Protein AF-A0A535P1A6-F1 (afdb_monomer)

Sequence (48 aa):
MTHHHGVGQARSRWIADEMGGWMRVWRAVKEGIDREGILNPRAVGGSR

Mean predicted aligned error: 3.14 Å

Solvent-accessible surface area (backbone atoms only — not comparable to full-atom values): 3002 Å² total; per-residue (Å²): 144,63,92,81,83,61,51,48,55,91,42,17,90,53,46,53,74,76,46,44,80,53,45,58,56,53,49,53,53,44,50,74,75,39,75,85,52,76,77,62,38,42,34,73,61,41,90,104

Radius of gyration: 10.67 Å; Cα contacts (8 Å, |Δi|>4): 33; chains: 1; bounding box: 26×22×22 Å

Foldseek 3Di:
DDDPPACQLVNLVCLCVVCPPCVVVVVVVCCVPCVVCPPRQRTNNRDD

Structure (mmCIF, N/CA/C/O backbone):
data_AF-A0A535P1A6-F1
#
_entry.id   AF-A0A535P1A6-F1
#
loop_
_atom_site.group_PDB
_atom_site.id
_atom_site.type_symbol
_atom_site.label_atom_id
_atom_site.label_alt_id
_atom_site.label_comp_id
_atom_site.label_asym_id
_atom_site.label_entity_id
_atom_site.label_seq_id
_atom_site.pdbx_PDB_ins_code
_atom_site.Cartn_x
_atom_site.Cartn_y
_atom_site.Cartn_z
_atom_site.occupancy
_atom_site.B_iso_or_equiv
_atom_site.auth_seq_id
_atom_site.auth_comp_id
_atom_site.auth_asym_id
_atom_site.auth_atom_id
_atom_site.pdbx_PDB_model_num
ATOM 1 N N . MET A 1 1 ? 9.893 -1.195 -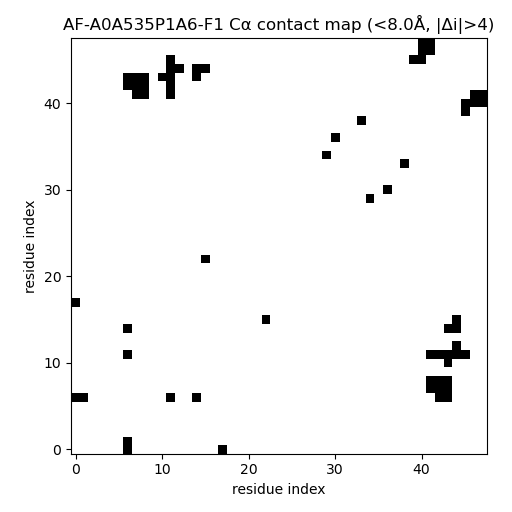8.793 1.00 72.62 1 MET A N 1
ATOM 2 C CA . MET A 1 1 ? 8.949 -0.275 -9.482 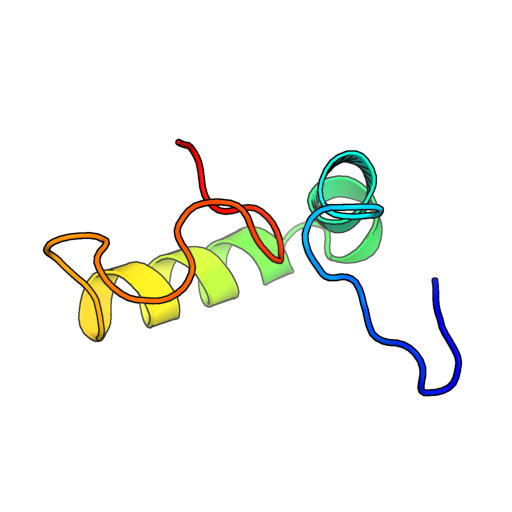1.00 72.62 1 MET A CA 1
ATOM 3 C C . MET A 1 1 ? 9.183 1.251 -9.332 1.00 72.62 1 MET A C 1
ATOM 5 O O . MET A 1 1 ? 8.875 1.963 -10.286 1.00 72.62 1 MET A O 1
ATOM 9 N N . THR A 1 2 ? 9.678 1.811 -8.212 1.00 86.31 2 THR A N 1
ATOM 10 C CA . THR A 1 2 ? 9.983 3.267 -8.083 1.00 86.31 2 THR A CA 1
ATOM 11 C C . THR A 1 2 ? 11.228 3.511 -7.233 1.00 86.31 2 THR A C 1
ATOM 13 O O . THR A 1 2 ? 11.433 2.749 -6.298 1.00 86.31 2 THR A O 1
ATOM 16 N N . HIS A 1 3 ? 11.989 4.583 -7.481 1.00 90.00 3 HIS A N 1
ATOM 17 C CA . HIS A 1 3 ? 13.120 4.963 -6.621 1.00 90.00 3 HIS A CA 1
ATOM 18 C C . HIS A 1 3 ? 12.632 5.584 -5.299 1.00 90.00 3 HIS A C 1
ATOM 20 O O . HIS A 1 3 ? 12.814 4.994 -4.245 1.00 90.00 3 HIS A O 1
ATOM 26 N N . HIS A 1 4 ? 11.969 6.741 -5.349 1.00 95.56 4 HIS A N 1
ATOM 27 C CA . HIS A 1 4 ? 11.485 7.439 -4.145 1.00 95.56 4 HIS A CA 1
ATOM 28 C C . HIS A 1 4 ? 10.065 8.005 -4.293 1.00 95.56 4 HIS A C 1
ATOM 30 O O . HIS A 1 4 ? 9.466 8.444 -3.320 1.00 95.56 4 HIS A O 1
ATOM 36 N N . HIS A 1 5 ? 9.497 7.974 -5.502 1.00 94.38 5 HIS A N 1
ATOM 37 C CA . HIS A 1 5 ? 8.166 8.526 -5.769 1.00 94.38 5 HIS A CA 1
ATOM 38 C C . HIS A 1 5 ? 7.018 7.710 -5.152 1.00 94.38 5 HIS A C 1
ATOM 40 O O . HIS A 1 5 ? 5.905 8.213 -5.037 1.00 94.38 5 HIS A O 1
ATOM 46 N N . GLY A 1 6 ? 7.279 6.459 -4.762 1.00 92.19 6 GLY A N 1
ATOM 47 C CA . GLY A 1 6 ? 6.276 5.571 -4.186 1.00 92.19 6 GLY A CA 1
ATOM 48 C C . GLY A 1 6 ? 5.243 5.069 -5.200 1.00 92.19 6 GLY A C 1
ATOM 49 O O . GLY A 1 6 ? 5.207 5.459 -6.365 1.00 92.19 6 GLY A O 1
ATOM 50 N N . VAL A 1 7 ? 4.392 4.147 -4.751 1.00 93.69 7 VAL A N 1
ATOM 51 C CA . VAL A 1 7 ? 3.398 3.477 -5.609 1.00 93.69 7 VAL A CA 1
ATOM 52 C C . VAL A 1 7 ? 2.144 4.342 -5.785 1.00 93.69 7 VAL A C 1
ATOM 54 O O . VAL A 1 7 ? 1.675 4.535 -6.910 1.00 93.69 7 VAL A O 1
ATOM 57 N N . GLY A 1 8 ? 1.604 4.865 -4.674 1.00 92.69 8 GLY A N 1
ATOM 58 C CA . GLY A 1 8 ? 0.343 5.613 -4.653 1.00 92.69 8 GLY A CA 1
ATOM 59 C C . GLY A 1 8 ? -0.801 4.854 -5.337 1.00 92.69 8 GLY A C 1
ATOM 60 O O . GLY A 1 8 ? -0.756 3.634 -5.471 1.00 92.69 8 GLY A O 1
ATOM 61 N N . GLN A 1 9 ? -1.824 5.566 -5.810 1.00 93.50 9 GLN A N 1
ATOM 62 C CA . GLN A 1 9 ? -2.879 4.970 -6.646 1.00 93.50 9 GLN A CA 1
ATOM 63 C C . GLN A 1 9 ? -2.375 4.675 -8.066 1.00 93.50 9 GLN A C 1
ATOM 65 O O . GLN A 1 9 ? -2.663 3.622 -8.628 1.00 93.50 9 GLN A O 1
ATOM 70 N N . ALA A 1 10 ? -1.548 5.573 -8.614 1.00 93.69 10 ALA A N 1
ATOM 71 C CA . ALA A 1 10 ? -1.085 5.543 -10.001 1.00 93.69 10 ALA A CA 1
ATOM 72 C C . ALA A 1 10 ? -0.406 4.226 -10.399 1.00 93.69 10 ALA A C 1
ATOM 74 O O . ALA A 1 10 ? -0.513 3.803 -11.549 1.00 93.69 10 ALA A O 1
ATOM 75 N N . ARG A 1 11 ? 0.289 3.574 -9.458 1.00 92.88 11 ARG A N 1
ATOM 76 C CA . ARG A 1 11 ? 0.976 2.302 -9.706 1.00 92.88 11 ARG A CA 1
ATOM 77 C C . ARG A 1 11 ? 0.408 1.118 -8.929 1.00 92.88 11 ARG A C 1
ATOM 79 O O . ARG A 1 11 ? 0.992 0.040 -8.959 1.00 92.88 11 ARG A O 1
ATOM 86 N N . SER A 1 12 ? -0.744 1.283 -8.277 1.00 92.12 12 SER A N 1
ATOM 87 C CA . SER A 1 12 ? -1.352 0.227 -7.454 1.00 92.12 12 SER A CA 1
ATOM 88 C C . SER A 1 12 ? -1.659 -1.050 -8.230 1.00 92.12 12 SER A C 1
ATOM 90 O O . SER A 1 12 ? -1.534 -2.133 -7.675 1.00 92.12 12 SER A O 1
ATOM 92 N N . ARG A 1 13 ? -1.993 -0.952 -9.522 1.00 90.88 13 ARG A N 1
ATOM 93 C CA . ARG A 1 13 ? -2.359 -2.124 -10.334 1.00 90.88 13 ARG A CA 1
ATOM 94 C C . ARG A 1 13 ? -1.243 -3.157 -10.522 1.00 90.88 13 ARG A C 1
ATOM 96 O O . ARG A 1 13 ? -1.548 -4.301 -10.807 1.00 90.88 13 ARG A O 1
ATOM 103 N N . TRP A 1 14 ? 0.021 -2.762 -10.367 1.00 92.62 14 TRP A N 1
ATOM 104 C CA . TRP A 1 14 ? 1.175 -3.643 -10.590 1.00 92.62 14 TRP A CA 1
ATOM 105 C C . TRP A 1 14 ? 1.788 -4.171 -9.291 1.00 92.62 14 TRP A C 1
ATOM 107 O O . TRP A 1 14 ? 2.622 -5.068 -9.317 1.00 92.62 14 TRP A O 1
ATOM 117 N N . ILE A 1 15 ? 1.409 -3.608 -8.137 1.00 93.50 15 ILE A N 1
ATOM 118 C CA . ILE A 1 15 ? 2.121 -3.887 -6.886 1.00 93.50 15 ILE A CA 1
ATOM 119 C C . ILE A 1 15 ? 1.919 -5.325 -6.398 1.00 93.50 15 ILE A C 1
ATOM 121 O O . ILE A 1 15 ? 2.798 -5.867 -5.737 1.00 93.50 15 ILE A O 1
ATOM 125 N N . ALA A 1 16 ? 0.793 -5.955 -6.748 1.00 92.62 16 ALA A N 1
ATOM 126 C CA . ALA A 1 16 ? 0.522 -7.342 -6.388 1.00 92.62 16 ALA A CA 1
ATOM 127 C C . ALA A 1 16 ? 1.503 -8.309 -7.068 1.00 92.62 16 ALA A C 1
ATOM 129 O O . ALA A 1 16 ? 2.021 -9.201 -6.399 1.00 92.62 16 ALA A O 1
ATOM 130 N N . ASP A 1 17 ? 1.800 -8.089 -8.349 1.00 95.12 17 ASP A N 1
ATOM 131 C CA . ASP A 1 17 ? 2.744 -8.914 -9.107 1.00 95.12 17 ASP A CA 1
ATOM 132 C C . ASP A 1 17 ? 4.178 -8.699 -8.606 1.00 95.12 17 ASP A C 1
ATOM 134 O O . ASP A 1 17 ? 4.909 -9.659 -8.378 1.00 95.12 17 ASP A O 1
ATOM 138 N N . GLU A 1 18 ? 4.555 -7.444 -8.341 1.00 94.81 18 GLU A N 1
ATOM 139 C CA . GLU A 1 18 ? 5.889 -7.084 -7.837 1.00 94.81 18 GLU A CA 1
ATOM 140 C C . GLU A 1 18 ? 6.158 -7.631 -6.424 1.00 94.81 18 GLU A C 1
ATOM 142 O O . GLU A 1 18 ? 7.268 -8.063 -6.1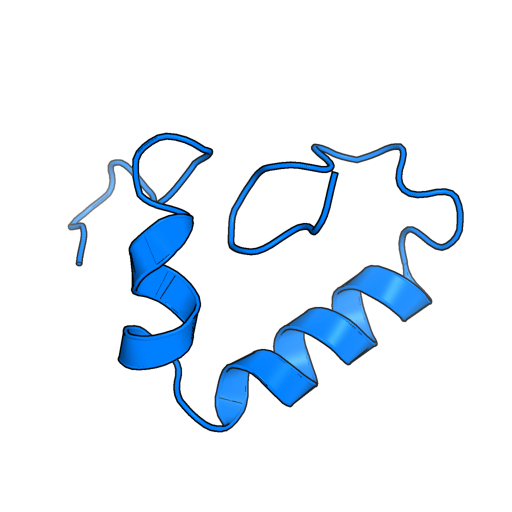20 1.00 94.81 18 GLU A O 1
ATOM 147 N N . MET A 1 19 ? 5.158 -7.597 -5.536 1.00 94.44 19 MET A N 1
ATOM 148 C CA . MET A 1 19 ? 5.293 -8.106 -4.165 1.00 94.44 19 MET A CA 1
ATOM 149 C C . MET A 1 19 ? 5.124 -9.627 -4.082 1.00 94.44 19 MET A C 1
ATOM 151 O O . MET A 1 19 ? 5.583 -10.250 -3.119 1.00 94.44 19 MET A O 1
ATOM 155 N N . GLY A 1 20 ? 4.429 -10.235 -5.045 1.00 95.50 20 GLY A N 1
ATOM 156 C CA . GLY A 1 20 ? 4.082 -11.650 -5.023 1.00 95.50 20 GLY A CA 1
ATOM 157 C C . GLY A 1 20 ? 3.426 -12.060 -3.699 1.00 95.50 20 GLY A C 1
ATOM 158 O O . GLY A 1 20 ? 2.500 -11.414 -3.199 1.00 95.50 20 GLY A O 1
ATOM 159 N N . GLY A 1 21 ? 3.941 -13.126 -3.080 1.00 95.81 21 GLY A N 1
ATOM 160 C CA . GLY A 1 21 ? 3.420 -13.658 -1.815 1.00 95.81 21 GLY A CA 1
ATOM 161 C C . GLY A 1 21 ? 3.381 -12.646 -0.659 1.00 95.81 21 GLY A C 1
ATOM 162 O O . GLY A 1 21 ? 2.504 -12.740 0.205 1.00 95.81 21 GLY A O 1
ATOM 163 N N . TRP A 1 22 ? 4.248 -11.627 -0.667 1.00 96.19 22 TRP A N 1
ATOM 164 C CA . TRP A 1 22 ? 4.268 -10.580 0.362 1.00 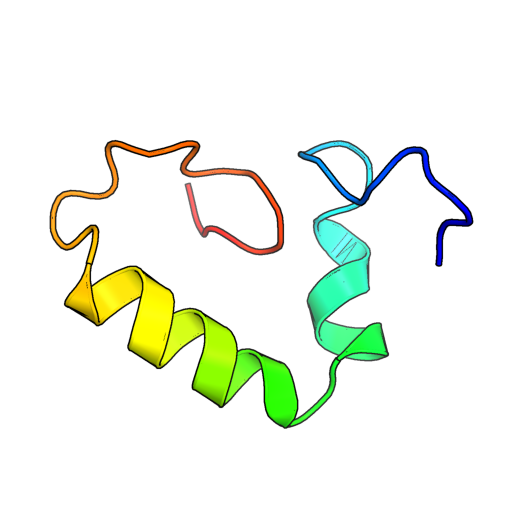96.19 22 TRP A CA 1
ATOM 165 C C . TRP A 1 22 ? 3.001 -9.729 0.388 1.00 96.19 22 TRP A C 1
ATOM 167 O O . TRP A 1 22 ? 2.663 -9.163 1.430 1.00 96.19 22 TRP A O 1
ATOM 177 N N . MET A 1 23 ? 2.238 -9.694 -0.707 1.00 94.44 23 MET A N 1
ATOM 178 C CA . MET A 1 23 ? 0.965 -8.981 -0.750 1.00 94.44 23 MET A CA 1
ATOM 179 C C . MET A 1 23 ? -0.048 -9.531 0.275 1.00 94.44 23 MET A C 1
ATOM 181 O O . MET A 1 23 ? -0.915 -8.800 0.755 1.00 94.44 23 MET A O 1
ATOM 185 N N . ARG A 1 24 ? 0.081 -10.806 0.677 1.00 94.81 24 ARG A N 1
ATOM 186 C CA . ARG A 1 24 ? -0.707 -11.389 1.777 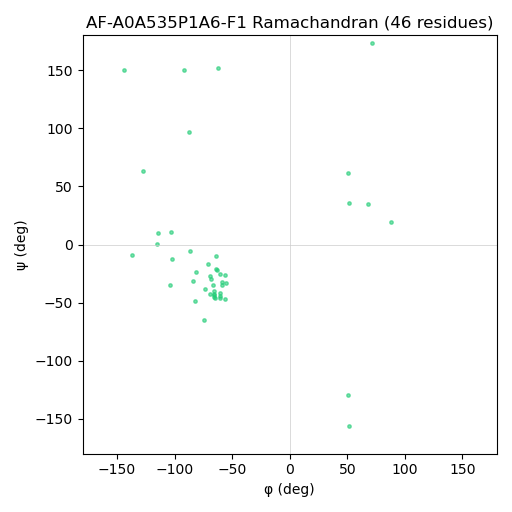1.00 94.81 24 ARG A CA 1
ATOM 187 C C . ARG A 1 24 ? -0.376 -10.744 3.123 1.00 94.81 24 ARG A C 1
ATOM 189 O O . ARG A 1 24 ? -1.292 -10.450 3.883 1.00 94.81 24 ARG A O 1
ATOM 196 N N . VAL A 1 25 ? 0.908 -10.527 3.406 1.00 95.94 25 VAL A N 1
ATOM 197 C CA . VAL A 1 25 ? 1.361 -9.904 4.659 1.00 95.94 25 VAL A CA 1
ATOM 198 C C . VAL A 1 25 ? 0.888 -8.456 4.718 1.00 95.94 25 VAL A C 1
ATOM 200 O O . VAL A 1 25 ? 0.316 -8.040 5.720 1.00 95.94 25 VAL A O 1
ATOM 203 N N . TRP A 1 26 ? 1.043 -7.713 3.620 1.00 94.50 26 TRP A N 1
ATOM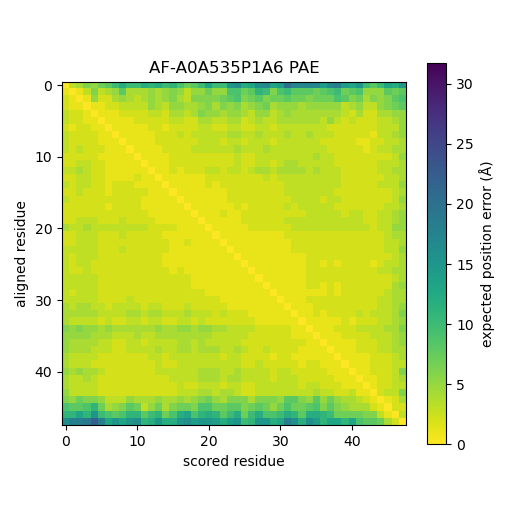 204 C CA . TRP A 1 26 ? 0.559 -6.336 3.528 1.00 94.50 26 TRP A CA 1
ATOM 205 C C . TRP A 1 26 ? -0.944 -6.216 3.812 1.00 94.50 26 TRP A C 1
ATOM 207 O O . TRP A 1 26 ? -1.338 -5.384 4.627 1.00 94.50 26 TRP A O 1
ATOM 217 N N . ARG A 1 27 ? -1.780 -7.076 3.210 1.00 92.38 27 ARG A N 1
ATOM 218 C CA . ARG A 1 27 ? -3.227 -7.093 3.492 1.00 92.38 27 ARG A CA 1
ATOM 219 C C . ARG A 1 27 ? -3.534 -7.396 4.956 1.00 92.38 27 ARG A C 1
ATOM 221 O O . ARG A 1 27 ? -4.319 -6.670 5.551 1.00 92.38 27 ARG A O 1
ATOM 228 N N . ALA A 1 28 ? -2.867 -8.385 5.553 1.00 94.94 28 ALA A N 1
ATOM 229 C CA . ALA A 1 28 ? -3.070 -8.725 6.962 1.00 94.94 28 ALA A CA 1
ATOM 230 C C . ALA A 1 28 ? -2.734 -7.550 7.900 1.00 94.94 28 ALA A C 1
ATOM 232 O O . ALA A 1 28 ? -3.484 -7.259 8.830 1.00 94.94 28 ALA A O 1
ATOM 233 N N . VAL A 1 29 ? -1.639 -6.832 7.631 1.00 95.00 29 VAL A N 1
ATOM 234 C CA . VAL A 1 29 ? -1.278 -5.619 8.384 1.00 95.00 29 VAL A CA 1
ATOM 235 C C . VAL A 1 29 ? -2.318 -4.519 8.170 1.00 95.00 29 VAL A C 1
ATOM 237 O O . VAL A 1 29 ? -2.765 -3.894 9.13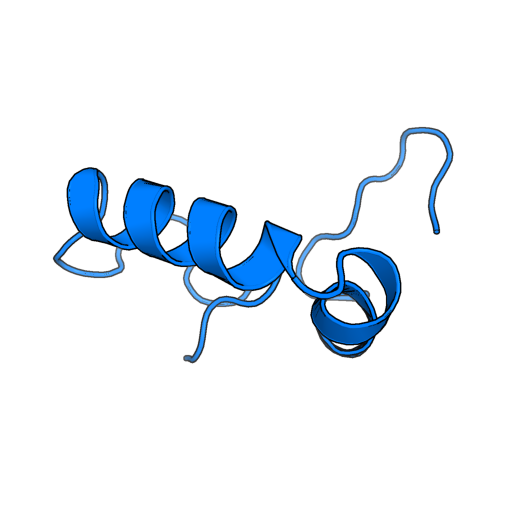2 1.00 95.00 29 VAL A O 1
ATOM 240 N N . LYS A 1 30 ? -2.731 -4.291 6.918 1.00 93.25 30 LYS A N 1
ATOM 241 C CA . LYS A 1 30 ? -3.712 -3.26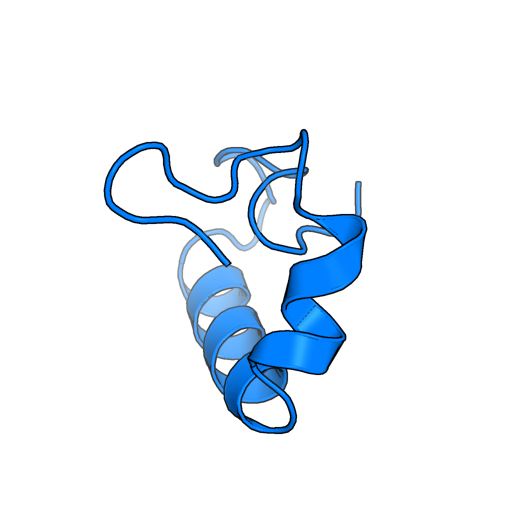1 6.569 1.00 93.25 30 LYS A CA 1
ATOM 242 C C . LYS A 1 30 ? -5.058 -3.497 7.256 1.00 93.25 30 LYS A C 1
ATOM 244 O O . LYS A 1 30 ? -5.600 -2.560 7.828 1.00 93.25 30 LYS A O 1
ATOM 249 N N . GLU A 1 31 ? -5.559 -4.727 7.239 1.00 92.50 31 GLU A N 1
ATOM 250 C CA . GLU A 1 31 ? -6.813 -5.128 7.891 1.00 92.50 31 GLU A CA 1
ATOM 251 C C . GLU A 1 31 ? -6.729 -5.049 9.421 1.00 92.50 31 GLU A C 1
ATOM 253 O O . GLU A 1 31 ? -7.710 -4.693 10.074 1.00 92.50 31 GLU A O 1
ATOM 258 N N . GLY A 1 32 ? -5.559 -5.342 10.000 1.00 95.19 32 GLY A N 1
ATOM 259 C CA . GLY A 1 32 ? -5.337 -5.243 11.444 1.00 95.19 32 GLY A CA 1
ATOM 260 C C . GLY A 1 32 ? -5.349 -3.807 11.975 1.00 95.19 32 GLY A C 1
ATOM 261 O O . GLY A 1 32 ? -5.726 -3.590 13.124 1.00 95.19 32 GLY A O 1
ATOM 262 N N . ILE A 1 33 ? -4.953 -2.831 11.152 1.00 95.12 33 ILE A N 1
ATOM 263 C CA . ILE A 1 33 ? -4.808 -1.424 11.563 1.00 95.12 33 ILE A CA 1
ATOM 264 C C . ILE A 1 33 ? -5.963 -0.548 11.059 1.00 95.12 33 ILE A C 1
ATOM 266 O O . ILE A 1 33 ? -6.369 0.383 11.748 1.00 95.12 33 ILE A O 1
ATOM 270 N N . ASP A 1 34 ? -6.503 -0.819 9.870 1.00 95.00 34 ASP A N 1
ATOM 271 C CA . ASP A 1 34 ? -7.534 -0.002 9.219 1.00 95.00 34 ASP A CA 1
ATOM 272 C C . ASP A 1 34 ? -8.737 -0.851 8.805 1.00 95.00 34 ASP A C 1
ATOM 274 O O . ASP A 1 34 ? -9.053 -1.004 7.623 1.00 95.00 34 ASP A O 1
ATOM 278 N N . ARG A 1 35 ? -9.407 -1.420 9.810 1.00 90.56 35 ARG A N 1
ATOM 279 C CA . ARG A 1 35 ? -10.567 -2.303 9.631 1.00 90.56 35 ARG A CA 1
ATOM 280 C C . ARG A 1 35 ? -11.722 -1.634 8.877 1.00 90.56 35 ARG A C 1
ATOM 282 O O . ARG A 1 35 ? -12.392 -2.288 8.087 1.00 90.56 35 ARG A O 1
ATOM 289 N N . GLU A 1 36 ? -11.910 -0.333 9.089 1.00 93.56 36 GLU A N 1
ATOM 290 C CA . GLU A 1 36 ? -12.973 0.462 8.458 1.00 93.56 36 GLU A CA 1
ATOM 291 C C . GLU A 1 36 ? -12.569 1.026 7.079 1.00 93.56 36 GLU A C 1
ATOM 293 O O . GLU A 1 36 ? -13.392 1.616 6.373 1.00 93.56 36 GLU A O 1
ATOM 298 N N . GLY A 1 37 ? -11.310 0.841 6.660 1.00 91.88 37 GLY A N 1
ATOM 299 C CA . GLY A 1 37 ? -10.825 1.232 5.334 1.00 91.88 37 GLY A CA 1
ATOM 300 C C . GLY A 1 37 ? -10.776 2.746 5.098 1.00 91.88 37 GLY A C 1
ATOM 301 O O . GLY A 1 37 ? -11.053 3.203 3.985 1.00 91.88 37 GLY A O 1
ATOM 302 N N . ILE A 1 38 ? -10.464 3.532 6.128 1.00 94.69 38 ILE A N 1
ATOM 303 C CA . ILE A 1 38 ? -10.458 5.003 6.087 1.00 94.69 38 ILE A CA 1
ATOM 304 C C . ILE A 1 38 ? -9.124 5.530 5.534 1.00 94.69 38 ILE A C 1
ATOM 306 O O . ILE A 1 38 ? -9.074 6.564 4.863 1.00 94.69 38 ILE A O 1
ATOM 310 N N . LEU A 1 39 ? -8.022 4.817 5.770 1.00 93.31 39 LEU A N 1
ATOM 311 C CA . LEU A 1 39 ? -6.676 5.290 5.452 1.00 93.31 39 LEU A CA 1
ATOM 312 C C . LEU A 1 39 ? -6.284 4.936 4.013 1.00 93.31 39 LEU A C 1
ATOM 314 O O . LEU A 1 39 ? -5.767 3.850 3.744 1.00 93.31 39 LEU A O 1
ATOM 318 N N . ASN A 1 40 ? -6.456 5.887 3.093 1.00 92.44 40 ASN A N 1
ATOM 319 C CA . ASN A 1 40 ? -6.008 5.789 1.697 1.00 92.44 40 ASN A CA 1
ATOM 320 C C . ASN A 1 40 ? -6.453 4.482 0.998 1.00 92.44 40 ASN A C 1
ATOM 322 O O . ASN A 1 40 ? -5.606 3.713 0.535 1.00 92.44 40 ASN A O 1
ATOM 326 N N . PRO A 1 41 ? -7.769 4.230 0.863 1.00 90.56 41 PRO A N 1
ATOM 327 C CA . PRO A 1 41 ? -8.320 2.916 0.504 1.00 90.56 41 PRO A CA 1
ATOM 328 C C . PRO A 1 41 ? -7.944 2.387 -0.888 1.00 90.56 41 PRO A C 1
ATOM 330 O O . PRO A 1 41 ? -8.220 1.230 -1.186 1.00 90.56 41 PRO A O 1
ATOM 333 N N . ARG A 1 42 ? -7.326 3.212 -1.743 1.00 90.56 42 ARG A N 1
ATOM 334 C CA . ARG A 1 42 ? -6.977 2.859 -3.132 1.00 90.56 42 ARG A CA 1
ATOM 335 C C . ARG A 1 42 ? -5.478 2.806 -3.415 1.00 90.56 42 ARG A C 1
ATOM 337 O O . ARG A 1 42 ? -5.073 2.639 -4.561 1.00 90.56 42 ARG A O 1
ATOM 344 N N . ALA A 1 43 ? -4.641 3.057 -2.413 1.00 92.94 43 ALA A N 1
ATOM 345 C CA . ALA A 1 43 ? -3.193 3.059 -2.585 1.00 92.94 43 ALA A CA 1
ATOM 346 C C . ALA A 1 43 ? -2.608 1.671 -2.291 1.00 92.94 43 ALA A C 1
ATOM 348 O O . ALA 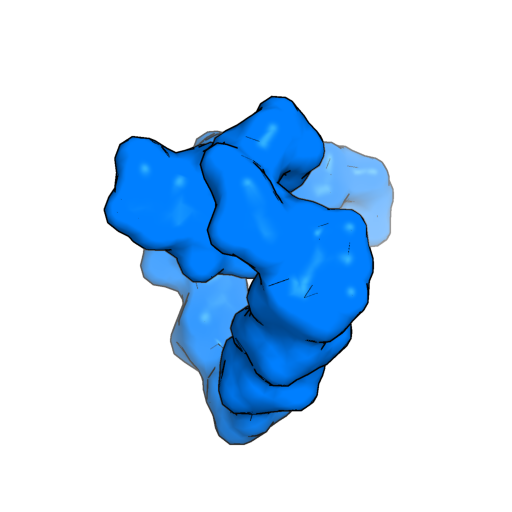A 1 43 ? -3.131 0.941 -1.451 1.00 92.94 43 ALA A O 1
ATOM 349 N N . VAL A 1 44 ? -1.498 1.328 -2.955 1.00 89.38 44 VAL A N 1
ATOM 350 C CA . VAL A 1 44 ? -0.664 0.144 -2.661 1.00 89.38 44 VAL A CA 1
ATOM 351 C C . VAL A 1 44 ? -1.485 -1.162 -2.592 1.00 89.38 44 VAL A C 1
ATOM 353 O O . VAL A 1 44 ? -1.233 -2.034 -1.771 1.00 89.38 44 VAL A O 1
ATOM 356 N N . GLY A 1 45 ? -2.515 -1.297 -3.434 1.00 78.75 45 GLY A N 1
ATOM 357 C CA . GLY A 1 45 ? -3.338 -2.512 -3.518 1.00 78.75 45 GLY A CA 1
ATOM 358 C C . GLY A 1 45 ? -4.534 -2.591 -2.559 1.00 78.75 45 GLY A C 1
ATOM 359 O O . GLY A 1 45 ? -5.049 -3.685 -2.327 1.00 78.75 45 GLY A O 1
ATOM 360 N N . GLY A 1 46 ? -4.985 -1.457 -2.013 1.00 75.75 46 GLY A N 1
ATOM 361 C CA . GLY A 1 46 ? -6.333 -1.342 -1.446 1.00 75.75 46 GLY A CA 1
ATOM 362 C C . GLY A 1 46 ? -7.431 -1.567 -2.503 1.00 75.75 46 GLY A C 1
ATOM 363 O O . GLY A 1 46 ? -7.204 -1.357 -3.694 1.00 75.75 46 GLY A O 1
ATOM 364 N N . SER A 1 47 ? -8.599 -2.053 -2.076 1.00 65.69 47 SER A N 1
ATOM 365 C CA . SER A 1 47 ? -9.608 -2.691 -2.940 1.00 65.69 47 SER A CA 1
ATOM 366 C C . SER A 1 47 ? -10.828 -1.829 -3.307 1.00 65.69 47 SER A C 1
ATOM 368 O O . SER A 1 47 ? -11.794 -2.371 -3.844 1.00 65.69 47 SER A O 1
ATOM 370 N N . ARG A 1 48 ? -10.828 -0.517 -3.026 1.00 57.78 48 ARG A N 1
ATOM 371 C CA . ARG A 1 48 ? -12.015 0.354 -3.194 1.00 57.78 48 ARG A CA 1
ATOM 372 C C . ARG A 1 48 ? -11.917 1.373 -4.329 1.00 57.78 48 ARG A C 1
ATOM 374 O O . ARG A 1 48 ? -10.799 1.690 -4.772 1.00 57.78 48 ARG A O 1
#

pLDDT: mean 90.88, std 7.72, range [57.78, 96.19]

Secondary structure (DSSP, 8-state):
--SSS--TTTTHHHHHHHHTTHHHHHHHHHHHH-TT--S-TTSTT---